Protein AF-A0A315YS02-F1 (afdb_monomer_lite)

Secondary structure (DSSP, 8-state):
---TTGGG--TTS-HHHHHHHHHHGGGGGGHHHHHHHHHHHTSS-SSHHHHHHHHHHHHTHHHHHHHHHHHHHHTTTT-H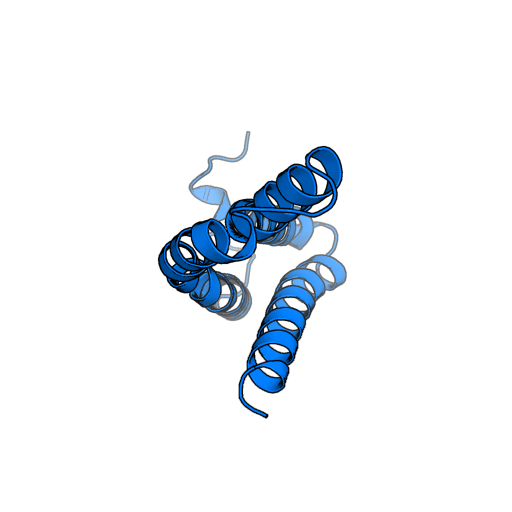HHHHHHHHHHHHHHHHHHHHH--

pLDDT: mean 84.79, std 11.1, range [40.97, 94.81]

Sequence (103 aa):
MHNFEDLFLPDNIPIWFFVFNYLTLISILAWPFILFGSIFIFDNPPNLFVGILFFLLINSYPLIQLGLIVLSFWLYEDYKMIAILIPILVYGFVLRFVHTFFK

Organism: Sediminitomix flava (NCBI:txid379075)

Radius of gyration: 16.61 Å; chains: 1; bounding box: 37×32×46 Å

Structure (mmCIF, N/CA/C/O backbone):
data_AF-A0A315YS02-F1
#
_entry.id   AF-A0A315YS02-F1
#
loop_
_atom_site.group_PDB
_atom_site.id
_atom_site.type_symbol
_atom_site.label_atom_id
_atom_site.label_alt_id
_atom_site.label_comp_id
_atom_site.label_asym_id
_atom_site.label_entity_id
_atom_site.label_seq_id
_atom_site.pdbx_PDB_ins_code
_atom_site.Cartn_x
_atom_site.Cartn_y
_atom_site.Cartn_z
_atom_site.occupancy
_atom_site.B_iso_or_equiv
_atom_site.auth_seq_id
_atom_site.auth_comp_id
_atom_site.auth_asym_id
_atom_site.auth_atom_id
_atom_site.pdbx_PDB_model_num
ATOM 1 N N . MET A 1 1 ? -21.793 15.009 7.629 1.00 40.97 1 MET A N 1
ATOM 2 C CA . MET A 1 1 ? -20.536 15.329 6.924 1.00 40.97 1 MET A CA 1
ATOM 3 C C . MET A 1 1 ? -19.435 14.801 7.824 1.00 40.97 1 MET A C 1
ATOM 5 O O . MET A 1 1 ? -19.261 15.364 8.892 1.00 40.97 1 MET A O 1
ATOM 9 N N . HIS A 1 2 ? -18.859 13.639 7.506 1.00 49.06 2 HIS A N 1
ATOM 10 C CA . HIS A 1 2 ? -17.800 13.041 8.329 1.00 49.06 2 HIS A CA 1
ATOM 11 C C . HIS A 1 2 ? -16.527 13.870 8.144 1.00 49.06 2 HIS A C 1
ATOM 13 O O . HIS A 1 2 ? -16.131 14.104 6.999 1.00 49.06 2 HIS A O 1
ATOM 19 N N . ASN A 1 3 ? -15.928 14.358 9.232 1.00 54.53 3 ASN A N 1
ATOM 20 C CA . ASN A 1 3 ? -14.626 15.009 9.150 1.00 54.53 3 ASN A CA 1
ATOM 21 C C . ASN A 1 3 ? -13.561 13.956 8.829 1.00 54.53 3 ASN A C 1
ATOM 23 O O . ASN A 1 3 ? -13.663 12.804 9.243 1.00 54.53 3 ASN A O 1
ATOM 27 N N . PHE A 1 4 ? -12.515 14.347 8.100 1.00 55.94 4 PHE A N 1
ATOM 28 C CA . PHE A 1 4 ? -11.397 13.449 7.782 1.00 55.94 4 PHE A CA 1
ATOM 29 C C . PHE A 1 4 ? -10.698 12.915 9.045 1.00 55.94 4 PHE A C 1
ATOM 31 O O . PHE A 1 4 ? -10.135 11.827 9.017 1.00 55.94 4 PHE A O 1
ATOM 38 N N . GLU A 1 5 ? -10.763 13.664 10.147 1.00 56.91 5 GLU A N 1
ATOM 39 C CA . GLU A 1 5 ? -10.255 13.264 11.464 1.00 56.91 5 GLU A CA 1
ATOM 40 C C . GLU A 1 5 ? -11.092 12.134 12.090 1.00 56.91 5 GLU A C 1
ATOM 42 O O . GLU A 1 5 ? -10.520 11.205 12.658 1.00 56.91 5 GLU A O 1
ATOM 47 N N . ASP A 1 6 ? -12.416 12.136 11.884 1.00 58.94 6 ASP A N 1
ATOM 48 C CA . ASP A 1 6 ? -13.308 11.061 12.347 1.00 58.94 6 ASP A CA 1
ATOM 49 C C . ASP A 1 6 ? -13.052 9.748 11.589 1.00 58.94 6 ASP A C 1
ATOM 51 O O . ASP A 1 6 ? -13.278 8.672 12.129 1.00 58.94 6 ASP A O 1
ATOM 55 N N . LEU A 1 7 ? -12.540 9.816 10.351 1.00 58.94 7 LEU A N 1
ATOM 56 C CA . LEU A 1 7 ? -12.251 8.643 9.515 1.00 58.94 7 LEU A CA 1
ATOM 57 C C . LEU A 1 7 ? -11.174 7.731 10.133 1.00 58.94 7 LEU A C 1
ATOM 59 O O . LEU A 1 7 ? -11.182 6.520 9.915 1.00 58.94 7 LEU A O 1
ATOM 63 N N . PHE A 1 8 ? -10.231 8.313 10.882 1.00 57.28 8 PHE A N 1
ATOM 64 C CA . PHE A 1 8 ? -9.072 7.597 11.419 1.00 57.28 8 PHE A CA 1
ATOM 65 C C . PHE A 1 8 ? -9.211 7.195 12.889 1.00 57.28 8 PHE A C 1
ATOM 67 O O . PHE A 1 8 ? -8.334 6.491 13.384 1.00 57.28 8 PHE A O 1
ATOM 74 N N . LEU A 1 9 ? -10.277 7.606 13.583 1.00 61.44 9 LEU A N 1
ATOM 75 C CA . LEU A 1 9 ? -10.564 7.209 14.964 1.00 61.44 9 LEU A CA 1
ATOM 76 C C . LEU A 1 9 ? -12.084 7.171 15.255 1.00 61.44 9 LEU A C 1
ATOM 78 O O . LEU A 1 9 ? -12.524 7.844 16.185 1.00 61.44 9 LEU A O 1
ATOM 82 N N . PRO A 1 10 ? -12.932 6.409 14.532 1.00 62.00 10 PRO A N 1
ATOM 83 C CA . PRO A 1 10 ? -14.299 6.224 14.990 1.00 62.00 10 PRO A CA 1
ATOM 84 C C . PRO A 1 10 ? -14.272 5.389 16.268 1.00 62.00 10 PRO A C 1
ATOM 86 O O . PRO A 1 10 ? -13.650 4.323 16.301 1.00 62.00 10 PRO A O 1
ATOM 89 N N . ASP A 1 11 ? -15.013 5.824 17.288 1.00 63.72 11 ASP A N 1
ATOM 90 C CA . ASP A 1 11 ? -15.159 5.127 18.577 1.00 63.72 11 ASP A CA 1
ATOM 91 C C . ASP A 1 11 ? -15.586 3.647 18.431 1.00 63.72 11 ASP A C 1
ATOM 93 O O . ASP A 1 11 ? -15.399 2.836 19.338 1.00 63.72 11 ASP A O 1
ATOM 97 N N . ASN A 1 12 ? -16.131 3.274 17.267 1.00 73.31 12 ASN A N 1
ATOM 98 C CA . ASN A 1 12 ? -16.650 1.944 16.953 1.00 73.31 12 ASN A CA 1
ATOM 99 C C . ASN A 1 12 ? -15.680 1.021 16.191 1.00 73.31 12 ASN A C 1
ATOM 101 O O . ASN A 1 12 ? -16.030 -0.139 15.945 1.00 73.31 12 ASN A O 1
ATOM 105 N N . ILE A 1 13 ? -14.486 1.487 15.799 1.00 79.75 13 ILE A N 1
ATOM 106 C CA . ILE A 1 13 ? -13.514 0.661 15.067 1.00 79.75 13 ILE A CA 1
ATOM 107 C C . ILE A 1 13 ? -12.436 0.132 16.024 1.00 79.75 13 ILE A C 1
ATOM 109 O O . ILE A 1 13 ? -11.768 0.903 16.712 1.00 79.75 13 ILE A O 1
ATOM 113 N N . PRO A 1 14 ? -12.200 -1.190 16.070 1.00 86.12 14 PRO A N 1
ATOM 114 C CA . PRO A 1 14 ? -11.225 -1.763 16.976 1.00 86.12 14 PRO A CA 1
ATOM 115 C C . PRO A 1 14 ? -9.791 -1.421 16.550 1.00 86.12 14 PRO A C 1
ATOM 117 O O . PRO A 1 14 ? -9.432 -1.484 15.374 1.00 86.12 14 PRO A O 1
ATOM 120 N N . ILE A 1 15 ? -8.929 -1.164 17.536 1.00 84.62 15 ILE A N 1
ATOM 121 C CA . ILE A 1 15 ? -7.521 -0.770 17.342 1.00 84.62 15 ILE A CA 1
ATOM 122 C C . ILE A 1 15 ? -6.749 -1.765 16.459 1.00 84.62 15 ILE A C 1
ATOM 124 O O . ILE A 1 15 ? -5.908 -1.366 15.657 1.00 84.62 15 ILE A O 1
ATOM 128 N N . TRP A 1 16 ? -7.040 -3.067 16.550 1.00 85.88 16 TRP A N 1
ATOM 129 C CA . TRP A 1 16 ? -6.361 -4.067 15.718 1.00 85.88 16 TRP A CA 1
ATOM 130 C C . TRP A 1 16 ? -6.630 -3.865 1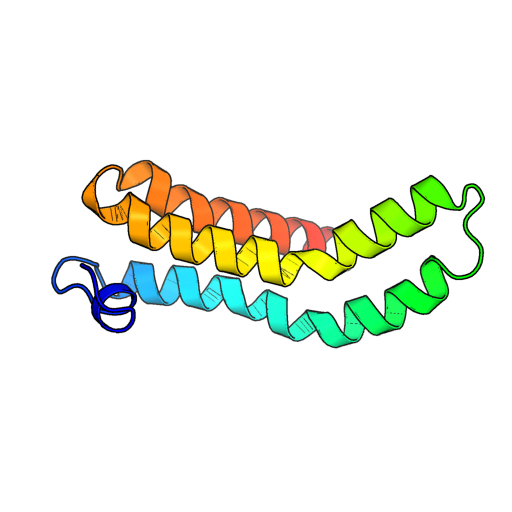4.219 1.00 85.88 16 TRP A C 1
ATOM 132 O O . TRP A 1 16 ? -5.739 -4.108 13.408 1.00 85.88 16 TRP A O 1
ATOM 142 N N . PHE A 1 17 ? -7.821 -3.387 13.843 1.00 87.75 17 PHE A N 1
ATOM 143 C CA . PHE A 1 17 ? -8.172 -3.120 12.449 1.00 87.75 17 PHE A CA 1
ATOM 144 C C . PHE A 1 17 ? -7.403 -1.909 11.918 1.00 87.75 17 PHE A C 1
ATOM 146 O O . PHE A 1 17 ? -6.909 -1.936 10.789 1.00 87.75 17 PHE A O 1
ATOM 153 N N . PHE A 1 18 ? -7.218 -0.889 12.760 1.00 85.38 18 PHE A N 1
ATOM 154 C CA . PHE A 1 18 ? -6.342 0.240 12.459 1.00 85.38 18 PHE A CA 1
ATOM 155 C C . PHE A 1 18 ? -4.910 -0.196 12.212 1.00 85.38 18 PHE A C 1
ATOM 157 O O . PHE A 1 18 ? -4.363 0.082 11.147 1.00 85.38 18 PHE A O 1
ATOM 164 N N . VAL A 1 19 ? -4.325 -0.923 13.168 1.00 87.38 19 VAL A N 1
ATOM 165 C CA . VAL A 1 19 ? -2.950 -1.425 13.064 1.00 87.38 19 VAL A CA 1
ATOM 166 C C . VAL A 1 19 ? -2.789 -2.261 11.799 1.00 87.38 19 VAL A C 1
ATOM 168 O O . VAL A 1 19 ? -1.819 -2.086 11.069 1.00 87.38 19 VAL A O 1
ATOM 171 N N . PHE A 1 20 ? -3.758 -3.124 11.492 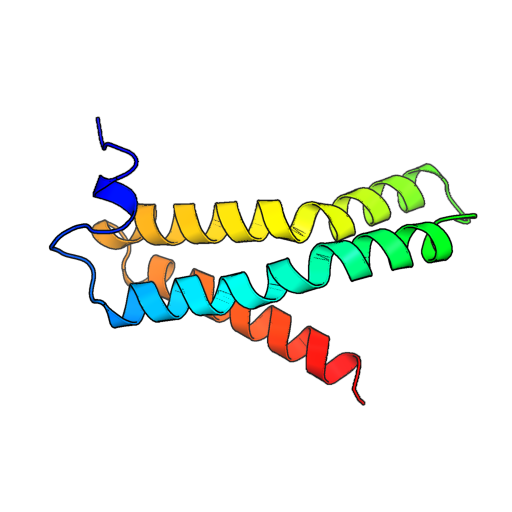1.00 86.62 20 PHE A N 1
ATOM 172 C CA . PHE A 1 20 ? -3.695 -3.979 10.316 1.00 86.62 20 PHE A CA 1
ATOM 173 C C . PHE A 1 20 ? -3.730 -3.188 9.000 1.00 86.62 20 PHE A C 1
ATOM 175 O O . PHE A 1 20 ? -2.875 -3.408 8.144 1.00 86.62 20 PHE A O 1
ATOM 182 N N . ASN A 1 21 ? -4.637 -2.214 8.849 1.00 87.56 21 ASN A N 1
ATOM 183 C CA . ASN A 1 21 ? -4.650 -1.329 7.677 1.00 87.56 21 ASN A CA 1
ATOM 184 C C . ASN A 1 21 ? -3.349 -0.517 7.575 1.00 87.56 21 ASN A C 1
ATOM 186 O O . ASN A 1 21 ? -2.773 -0.409 6.494 1.00 87.56 21 ASN A O 1
ATOM 190 N N . TYR A 1 22 ? -2.834 -0.008 8.695 1.00 85.50 22 TYR A N 1
ATOM 191 C CA . TYR A 1 22 ? -1.596 0.771 8.714 1.00 85.50 22 TYR A CA 1
ATOM 192 C C . TYR A 1 22 ? -0.368 -0.065 8.339 1.00 85.50 22 TYR A C 1
ATOM 194 O O . TYR A 1 22 ? 0.498 0.403 7.606 1.00 85.50 22 TYR A O 1
ATOM 202 N N . LEU A 1 23 ? -0.308 -1.328 8.771 1.00 87.62 23 LEU A N 1
ATOM 203 C CA . LEU A 1 23 ? 0.756 -2.253 8.376 1.00 87.62 23 LEU A CA 1
ATOM 204 C C . LEU A 1 23 ? 0.781 -2.475 6.867 1.00 87.62 23 LEU A C 1
ATOM 206 O O . LEU A 1 23 ? 1.861 -2.637 6.305 1.00 87.62 23 LEU A O 1
ATOM 210 N N . THR A 1 24 ? -0.371 -2.435 6.190 1.00 85.75 24 THR A N 1
ATOM 211 C CA . THR A 1 24 ? -0.372 -2.534 4.727 1.00 85.75 24 THR A CA 1
ATOM 212 C C . THR A 1 24 ? 0.336 -1.349 4.070 1.00 85.75 24 THR A C 1
ATOM 214 O O . THR A 1 24 ? 1.022 -1.558 3.077 1.00 85.75 24 THR A O 1
ATOM 217 N N . LEU A 1 25 ? 0.300 -0.140 4.650 1.00 86.88 25 LEU A N 1
ATOM 218 C CA . LEU A 1 25 ? 0.971 1.048 4.095 1.00 86.88 25 LEU A CA 1
ATOM 219 C C . LEU A 1 25 ? 2.495 0.910 4.009 1.00 86.88 25 LEU A C 1
ATOM 221 O O . LEU A 1 25 ? 3.122 1.668 3.271 1.00 86.88 25 LEU A O 1
ATOM 225 N N . ILE A 1 26 ? 3.107 -0.051 4.710 1.00 87.69 26 ILE A N 1
ATOM 226 C CA . ILE A 1 26 ? 4.562 -0.242 4.683 1.00 87.69 26 ILE A CA 1
ATOM 227 C C . ILE A 1 26 ? 5.096 -0.459 3.261 1.00 87.69 26 ILE A C 1
ATOM 229 O O . ILE A 1 26 ? 6.199 -0.018 2.943 1.00 87.69 26 ILE A O 1
ATOM 233 N N . SER A 1 27 ? 4.305 -1.067 2.370 1.00 84.56 27 SER A N 1
ATOM 234 C CA . SER A 1 27 ? 4.699 -1.280 0.974 1.00 84.56 27 SER A CA 1
ATOM 235 C C . SER A 1 27 ? 4.802 0.012 0.170 1.00 84.56 27 SER A C 1
ATOM 237 O O . SER A 1 27 ? 5.502 0.027 -0.839 1.00 84.56 27 SER A O 1
ATOM 239 N N . ILE A 1 28 ? 4.178 1.112 0.598 1.00 90.88 28 ILE A N 1
ATOM 240 C CA . ILE A 1 28 ? 4.317 2.420 -0.061 1.00 90.88 28 ILE A CA 1
ATOM 241 C C . ILE A 1 28 ? 5.748 2.951 0.070 1.00 90.88 28 ILE A C 1
ATOM 243 O O . ILE A 1 28 ? 6.230 3.641 -0.824 1.00 90.88 28 ILE A O 1
ATOM 247 N N . LEU A 1 29 ? 6.478 2.572 1.124 1.00 89.75 29 LEU A N 1
ATOM 248 C CA . LEU A 1 29 ? 7.872 2.989 1.309 1.00 89.75 29 LEU A CA 1
ATOM 249 C C . LEU A 1 29 ? 8.799 2.477 0.196 1.00 89.75 29 LEU A C 1
ATOM 251 O O . LEU A 1 29 ? 9.842 3.075 -0.056 1.00 89.75 29 LEU A O 1
ATOM 255 N N . ALA A 1 30 ? 8.412 1.405 -0.502 1.00 88.94 30 ALA A N 1
ATOM 256 C CA . ALA A 1 30 ? 9.149 0.893 -1.654 1.00 88.94 30 ALA A CA 1
ATOM 257 C C . ALA A 1 30 ? 8.954 1.736 -2.933 1.00 88.94 30 ALA A C 1
ATOM 259 O O . ALA A 1 30 ? 9.678 1.536 -3.909 1.00 88.94 30 ALA A O 1
ATOM 260 N N . TRP A 1 31 ? 8.011 2.683 -2.947 1.00 91.62 31 TRP A N 1
ATOM 261 C CA . TRP A 1 31 ? 7.598 3.390 -4.160 1.00 91.62 31 TRP A CA 1
ATOM 262 C C . TRP A 1 31 ? 8.724 4.170 -4.848 1.00 91.62 31 TRP A C 1
ATOM 264 O O . TRP A 1 31 ? 8.858 4.011 -6.060 1.00 91.62 31 TRP A O 1
ATOM 274 N N . PRO A 1 32 ? 9.589 4.930 -4.142 1.00 92.62 32 PRO A N 1
ATOM 275 C CA . PRO A 1 32 ? 10.689 5.644 -4.793 1.00 92.62 32 PRO A CA 1
ATOM 276 C C . PRO A 1 32 ? 11.647 4.706 -5.538 1.00 92.62 32 PRO A C 1
ATOM 278 O O . PRO A 1 32 ? 12.116 5.034 -6.626 1.00 92.62 32 PRO A O 1
ATOM 281 N N . PHE A 1 33 ? 11.900 3.516 -4.983 1.00 91.62 33 PHE A N 1
ATOM 282 C CA . PHE A 1 33 ? 12.752 2.504 -5.610 1.00 91.62 33 PHE A CA 1
ATOM 283 C C . PHE A 1 33 ? 12.084 1.879 -6.836 1.00 91.62 33 PHE A C 1
ATOM 285 O O . PHE A 1 33 ? 12.739 1.688 -7.858 1.00 91.62 33 PHE A O 1
ATOM 292 N N . ILE A 1 34 ? 10.780 1.598 -6.753 1.00 91.31 34 ILE A N 1
ATOM 293 C CA . ILE A 1 34 ? 9.993 1.069 -7.875 1.00 91.31 34 ILE A CA 1
ATOM 294 C C . ILE A 1 34 ? 9.929 2.094 -9.011 1.00 91.31 34 ILE A C 1
ATOM 296 O O . ILE A 1 34 ? 10.173 1.733 -10.160 1.00 91.31 34 ILE A O 1
ATOM 300 N N . LEU A 1 35 ? 9.679 3.368 -8.696 1.00 93.69 35 LEU A N 1
ATOM 301 C CA . LEU A 1 35 ? 9.667 4.453 -9.674 1.00 93.69 35 LEU A CA 1
ATOM 302 C C . LEU A 1 35 ? 11.020 4.571 -10.369 1.00 93.69 35 LEU A C 1
ATOM 304 O O . LEU A 1 35 ? 11.078 4.538 -11.597 1.00 93.69 35 LEU A O 1
ATOM 308 N N . PHE A 1 36 ? 12.105 4.620 -9.597 1.00 94.31 36 PHE A N 1
ATOM 309 C CA . PHE A 1 36 ? 13.456 4.678 -10.145 1.00 94.31 36 PHE A CA 1
ATOM 310 C C . PHE A 1 36 ? 13.766 3.481 -11.054 1.00 94.31 36 PHE A C 1
ATOM 312 O O . PHE A 1 36 ? 14.195 3.667 -12.189 1.00 94.31 36 PHE A O 1
ATOM 319 N N . GLY A 1 37 ? 13.494 2.254 -10.598 1.00 91.56 37 GLY A N 1
ATOM 320 C CA . GLY A 1 37 ? 13.714 1.043 -11.392 1.00 91.56 37 GLY A CA 1
ATOM 321 C C . GLY A 1 37 ? 12.855 0.989 -12.658 1.00 91.56 37 GLY A C 1
ATOM 322 O O . GLY A 1 37 ? 13.326 0.562 -13.711 1.00 91.56 37 GLY A O 1
ATOM 323 N N . SER A 1 38 ? 11.614 1.476 -12.586 1.00 92.44 38 SER A N 1
ATOM 324 C CA . SER A 1 38 ? 10.689 1.475 -13.720 1.00 92.44 38 SER A CA 1
ATOM 325 C C . SER A 1 38 ? 11.173 2.340 -14.887 1.00 92.44 38 SER A C 1
ATOM 327 O O . SER A 1 38 ? 10.935 1.970 -16.032 1.00 92.44 38 SER A O 1
ATOM 329 N N . ILE A 1 39 ? 11.923 3.421 -14.633 1.00 92.62 39 ILE A N 1
ATOM 330 C CA . ILE A 1 39 ? 12.495 4.262 -15.698 1.00 92.62 39 ILE A CA 1
ATOM 331 C C . ILE A 1 39 ? 13.410 3.432 -16.606 1.00 92.62 39 ILE A C 1
ATOM 333 O O . ILE A 1 39 ? 13.309 3.529 -17.822 1.00 92.62 39 ILE A O 1
ATOM 337 N N . PHE A 1 40 ? 14.248 2.564 -16.032 1.00 92.25 40 PHE A N 1
ATOM 338 C CA . PHE A 1 40 ? 15.164 1.720 -16.807 1.00 92.25 40 PHE A CA 1
ATOM 339 C C . PHE A 1 40 ? 14.461 0.539 -17.479 1.00 92.25 40 PHE A C 1
ATOM 341 O O . PHE A 1 40 ? 14.822 0.153 -18.587 1.00 92.25 40 PHE A O 1
ATOM 348 N N . ILE A 1 41 ? 13.452 -0.043 -16.823 1.00 89.19 41 ILE A N 1
ATOM 349 C CA . ILE A 1 41 ? 12.691 -1.178 -17.373 1.00 89.19 41 ILE A CA 1
ATOM 350 C C . ILE A 1 41 ? 11.873 -0.749 -18.598 1.00 89.19 41 ILE A C 1
ATOM 352 O O . ILE A 1 41 ? 11.751 -1.508 -19.559 1.00 89.19 41 ILE A O 1
ATOM 356 N N . PHE A 1 42 ? 11.310 0.460 -18.565 1.00 91.06 42 PHE A N 1
ATOM 357 C CA . PHE A 1 42 ? 10.414 0.978 -19.598 1.00 91.06 42 PHE A CA 1
ATOM 358 C C . PHE A 1 42 ? 11.075 2.022 -20.513 1.00 91.06 42 PHE A C 1
ATOM 360 O O . PHE A 1 42 ? 10.356 2.752 -21.190 1.00 91.06 42 PHE A O 1
ATOM 367 N N . ASP A 1 43 ? 12.411 2.078 -20.569 1.00 90.56 43 ASP A N 1
ATOM 368 C CA . ASP A 1 43 ? 13.156 3.046 -21.395 1.00 90.56 43 ASP A CA 1
ATOM 369 C C . ASP A 1 43 ? 12.946 2.822 -22.907 1.00 90.56 43 ASP A C 1
ATOM 371 O O . ASP A 1 43 ? 12.771 3.768 -23.671 1.00 90.56 43 ASP A O 1
ATOM 375 N N . ASN A 1 44 ? 12.877 1.560 -23.351 1.00 90.56 44 ASN A N 1
ATOM 376 C CA . ASN A 1 44 ? 12.644 1.210 -24.758 1.00 90.56 44 ASN A CA 1
ATOM 377 C C . ASN A 1 44 ? 11.601 0.086 -24.909 1.00 90.56 44 ASN A C 1
ATOM 379 O O . ASN A 1 44 ? 11.953 -1.069 -25.181 1.00 90.56 44 ASN A O 1
ATOM 383 N N . PRO A 1 45 ? 10.307 0.380 -24.696 1.00 90.75 45 PRO A N 1
ATOM 384 C CA . PRO A 1 45 ? 9.274 -0.634 -24.772 1.00 90.75 45 PRO A CA 1
ATOM 385 C C . PRO A 1 45 ? 9.024 -1.034 -26.238 1.00 90.75 45 PRO A C 1
ATOM 387 O O . PRO A 1 45 ? 8.904 -0.165 -27.102 1.00 90.75 45 PRO A O 1
ATOM 390 N N . PRO A 1 46 ? 8.836 -2.333 -26.540 1.00 89.69 46 PRO A N 1
ATOM 391 C CA . PRO A 1 46 ? 8.545 -2.801 -27.901 1.00 89.69 46 PRO A CA 1
ATOM 392 C C . PRO A 1 46 ? 7.231 -2.233 -28.461 1.00 89.69 46 PRO A C 1
ATOM 394 O O . PRO A 1 46 ? 7.034 -2.175 -29.672 1.00 89.69 46 PRO A O 1
ATOM 397 N N . ASN A 1 47 ? 6.323 -1.806 -27.579 1.00 94.31 47 ASN A N 1
ATOM 398 C CA . ASN A 1 47 ? 5.135 -1.040 -27.919 1.00 94.31 47 ASN A CA 1
ATOM 399 C C . ASN A 1 47 ? 4.992 0.122 -26.931 1.00 94.31 47 ASN A C 1
ATOM 401 O O . ASN A 1 47 ? 4.807 -0.097 -25.733 1.00 94.31 47 ASN A O 1
ATOM 405 N N . LEU A 1 48 ? 5.049 1.350 -27.448 1.00 92.94 48 LEU A N 1
ATOM 406 C CA . LEU A 1 48 ? 5.044 2.572 -26.646 1.00 92.94 48 LEU A CA 1
ATOM 407 C C . LEU A 1 48 ? 3.776 2.727 -25.796 1.00 92.94 48 LEU A C 1
ATOM 409 O O . LEU A 1 48 ? 3.866 3.049 -24.615 1.00 92.94 48 LEU A O 1
ATOM 413 N N . PHE A 1 49 ? 2.600 2.444 -26.361 1.00 94.81 49 PHE A N 1
ATOM 414 C CA . PHE A 1 49 ? 1.332 2.561 -25.637 1.00 94.81 49 PHE A CA 1
ATOM 415 C C . PHE A 1 49 ? 1.259 1.569 -24.473 1.00 94.81 49 PHE A C 1
ATOM 417 O O . PHE A 1 49 ? 0.915 1.932 -23.350 1.00 94.81 49 PHE A O 1
ATOM 424 N N . VAL A 1 50 ? 1.638 0.318 -24.736 1.00 93.19 50 VAL A N 1
ATOM 425 C CA . VAL A 1 50 ? 1.660 -0.743 -23.722 1.00 93.19 50 VAL A CA 1
ATOM 426 C C . VAL A 1 50 ? 2.692 -0.433 -22.632 1.00 93.19 50 VAL A C 1
ATOM 428 O O . VAL A 1 50 ? 2.398 -0.602 -21.451 1.00 93.19 50 VAL A O 1
ATOM 431 N N . GLY A 1 51 ? 3.871 0.074 -23.009 1.00 93.31 51 GLY A N 1
ATOM 432 C CA . GLY A 1 51 ? 4.915 0.486 -22.069 1.00 93.31 51 GLY A CA 1
ATOM 433 C C . GLY A 1 51 ? 4.457 1.597 -21.126 1.00 93.31 51 GLY A C 1
ATOM 434 O O . GLY A 1 51 ? 4.594 1.459 -19.914 1.00 93.31 51 GLY A O 1
ATOM 435 N N . ILE A 1 52 ? 3.836 2.655 -21.661 1.00 93.56 52 ILE A N 1
ATOM 436 C CA . ILE A 1 52 ? 3.290 3.760 -20.857 1.00 93.56 52 ILE A CA 1
ATOM 437 C C . ILE A 1 52 ? 2.187 3.262 -19.918 1.00 93.56 52 ILE A C 1
ATOM 439 O O . ILE A 1 52 ? 2.169 3.630 -18.744 1.00 93.56 52 ILE A O 1
ATOM 443 N N . LEU A 1 53 ? 1.283 2.405 -20.404 1.00 94.12 53 LEU A N 1
ATOM 444 C CA . LEU A 1 53 ? 0.203 1.860 -19.583 1.00 94.12 53 LEU A CA 1
ATOM 445 C C . LEU A 1 53 ? 0.751 1.063 -18.391 1.00 94.12 53 LEU A C 1
ATOM 447 O O . LEU A 1 53 ? 0.313 1.276 -17.261 1.00 94.12 53 LEU A O 1
ATOM 451 N N . PHE A 1 54 ? 1.734 0.186 -18.617 1.00 91.25 54 PHE A N 1
ATOM 452 C CA . PHE A 1 54 ? 2.366 -0.567 -17.532 1.00 91.25 54 PHE A CA 1
ATOM 453 C C . PHE A 1 54 ? 3.186 0.313 -16.592 1.00 91.25 54 PHE A C 1
ATOM 455 O O . PHE A 1 54 ? 3.122 0.111 -15.380 1.00 91.25 54 PHE A O 1
ATOM 462 N N . PHE A 1 55 ? 3.898 1.309 -17.119 1.00 93.56 55 PHE A N 1
ATOM 463 C CA . PHE A 1 55 ? 4.624 2.282 -16.309 1.00 93.56 55 PHE A CA 1
ATOM 464 C C . PHE A 1 55 ? 3.682 3.020 -15.349 1.00 93.56 55 PHE A C 1
ATOM 466 O O . PHE A 1 55 ? 3.961 3.104 -14.153 1.00 93.56 55 PHE A O 1
ATOM 473 N N . LEU A 1 56 ? 2.538 3.503 -15.843 1.00 93.12 56 LEU A N 1
ATOM 474 C CA . LEU A 1 56 ? 1.526 4.164 -15.017 1.00 93.12 56 LEU A CA 1
ATOM 475 C C . LEU A 1 56 ? 0.906 3.201 -14.001 1.00 93.12 56 LEU A C 1
ATOM 477 O O . LEU A 1 56 ? 0.805 3.547 -12.826 1.00 93.12 56 LEU A O 1
ATOM 481 N N . LEU A 1 57 ? 0.537 1.987 -14.421 1.00 89.38 57 LEU A N 1
ATOM 482 C CA . LEU A 1 57 ? -0.042 0.976 -13.532 1.00 89.38 57 LEU A CA 1
ATOM 483 C C . LEU A 1 57 ? 0.893 0.651 -12.368 1.00 89.38 57 LEU A C 1
ATOM 485 O O . LEU A 1 57 ? 0.478 0.742 -11.214 1.00 89.38 57 LEU A O 1
ATOM 489 N N . ILE A 1 58 ? 2.159 0.347 -12.660 1.00 90.12 58 ILE A N 1
ATOM 490 C CA . ILE A 1 58 ? 3.157 0.031 -11.637 1.00 90.12 58 ILE A CA 1
ATOM 491 C C . ILE A 1 58 ? 3.374 1.226 -10.716 1.00 90.12 58 ILE A C 1
ATOM 493 O O . ILE A 1 58 ? 3.410 1.033 -9.513 1.00 90.12 58 ILE A O 1
ATOM 497 N N . ASN A 1 59 ? 3.456 2.454 -11.226 1.00 93.12 59 ASN A N 1
ATOM 498 C CA . ASN A 1 59 ? 3.721 3.623 -10.384 1.00 93.12 59 ASN A CA 1
ATOM 499 C C . ASN A 1 59 ? 2.495 4.152 -9.628 1.00 93.12 59 ASN A C 1
ATOM 501 O O . ASN A 1 59 ? 2.651 4.895 -8.663 1.00 93.12 59 ASN A O 1
ATOM 505 N N . SER A 1 60 ? 1.287 3.754 -10.024 1.00 93.50 60 SER A N 1
ATOM 506 C CA . SER A 1 60 ? 0.034 4.150 -9.370 1.00 93.50 60 SER A CA 1
ATOM 507 C C . SER A 1 60 ? -0.343 3.289 -8.158 1.00 93.50 60 SER A C 1
ATOM 509 O O . SER A 1 60 ? -1.289 3.628 -7.445 1.00 93.50 60 SER A O 1
ATOM 511 N N . TYR A 1 61 ? 0.397 2.208 -7.875 1.00 88.12 61 TYR A N 1
ATOM 512 C CA . TYR A 1 61 ? 0.073 1.290 -6.776 1.00 88.12 61 TYR A CA 1
ATOM 513 C C . TYR A 1 61 ? -0.117 1.961 -5.398 1.00 88.12 61 TYR A C 1
ATOM 515 O O . TYR A 1 61 ? -1.022 1.527 -4.682 1.00 88.12 61 TYR A O 1
ATOM 523 N N . PRO A 1 62 ? 0.626 3.022 -5.002 1.00 91.44 62 PRO A N 1
ATOM 524 C CA . PRO A 1 62 ? 0.418 3.655 -3.701 1.00 91.44 62 PRO A CA 1
ATOM 525 C C . PRO A 1 62 ? -0.940 4.349 -3.617 1.00 91.44 62 PRO A C 1
ATOM 527 O O . PRO A 1 62 ? -1.589 4.309 -2.577 1.00 91.44 62 PRO A O 1
ATOM 530 N N . LEU A 1 63 ? -1.398 4.944 -4.725 1.00 91.81 63 LEU A N 1
ATOM 531 C CA . LEU A 1 63 ? -2.713 5.583 -4.811 1.00 91.81 63 LEU A CA 1
ATOM 532 C C . LEU A 1 63 ? -3.827 4.544 -4.688 1.00 91.81 63 LEU A C 1
ATOM 534 O O . LEU A 1 63 ? -4.782 4.754 -3.945 1.00 91.81 63 LEU A O 1
ATOM 538 N N . ILE A 1 64 ? -3.678 3.405 -5.370 1.00 89.69 64 ILE A N 1
ATOM 539 C CA . ILE A 1 64 ? -4.615 2.279 -5.259 1.00 89.69 64 ILE A CA 1
ATOM 540 C C . ILE A 1 64 ? -4.666 1.789 -3.810 1.00 89.69 64 ILE A C 1
ATOM 542 O O . ILE A 1 64 ? -5.744 1.580 -3.260 1.00 89.69 64 ILE A O 1
ATOM 546 N N . GLN A 1 65 ? -3.508 1.654 -3.168 1.00 89.50 65 GLN A N 1
ATOM 547 C CA . GLN A 1 65 ? -3.404 1.177 -1.797 1.00 89.50 65 GLN A CA 1
ATOM 548 C C . GLN A 1 65 ? -4.049 2.136 -0.787 1.00 89.50 65 GLN A C 1
ATOM 550 O O . GLN A 1 65 ? -4.807 1.694 0.074 1.00 89.50 65 GLN A O 1
ATOM 555 N N . LEU A 1 66 ? -3.819 3.444 -0.930 1.00 90.56 66 LEU A N 1
ATOM 556 C CA . LEU A 1 66 ? -4.494 4.467 -0.128 1.00 90.56 66 LEU A CA 1
ATOM 557 C C . LEU A 1 66 ? -6.011 4.433 -0.336 1.00 90.56 66 LEU A C 1
ATOM 559 O O . LEU A 1 66 ? -6.762 4.439 0.637 1.00 90.56 66 LEU A O 1
ATOM 563 N N . GLY A 1 67 ? -6.463 4.340 -1.590 1.00 90.44 67 GLY A N 1
ATOM 564 C CA . GLY A 1 67 ? -7.883 4.247 -1.922 1.00 90.44 67 GLY A CA 1
ATOM 565 C C . GLY A 1 67 ? -8.555 3.027 -1.291 1.00 90.44 67 GLY A C 1
ATOM 566 O O . GLY A 1 67 ? -9.640 3.148 -0.729 1.00 90.44 67 GLY A O 1
ATOM 567 N N . LEU A 1 68 ? -7.891 1.869 -1.312 1.00 89.81 68 LEU A N 1
ATOM 568 C CA . LEU A 1 68 ? -8.387 0.642 -0.684 1.00 89.81 68 LEU A CA 1
ATOM 569 C C . LEU A 1 68 ? -8.478 0.757 0.840 1.00 89.81 68 LEU A C 1
ATOM 571 O O . LEU A 1 68 ? -9.435 0.261 1.424 1.00 89.81 68 LEU A O 1
ATOM 575 N N . ILE A 1 69 ? -7.534 1.433 1.491 1.00 89.06 69 ILE A N 1
ATOM 576 C CA . ILE A 1 69 ? -7.579 1.647 2.944 1.00 89.06 69 ILE A CA 1
ATOM 577 C C . ILE A 1 69 ? -8.710 2.604 3.323 1.00 89.06 69 ILE A C 1
ATOM 579 O O . ILE A 1 69 ? -9.470 2.321 4.243 1.00 89.06 69 ILE A O 1
ATOM 583 N N . VAL A 1 70 ? -8.873 3.708 2.592 1.00 89.31 70 VAL A N 1
ATOM 584 C CA . VAL A 1 70 ? -10.000 4.628 2.808 1.00 89.31 70 VAL A CA 1
ATOM 585 C C . VAL A 1 70 ? -11.329 3.900 2.598 1.00 89.31 70 VAL A C 1
ATOM 587 O O . VAL A 1 70 ? -12.234 4.018 3.421 1.00 89.31 70 VAL A O 1
ATOM 590 N N . LEU A 1 71 ? -11.425 3.087 1.544 1.00 90.25 71 LEU A N 1
ATOM 591 C CA . LEU A 1 71 ? -12.597 2.262 1.260 1.00 90.25 71 LEU A CA 1
ATOM 592 C C . LEU A 1 71 ? -12.862 1.235 2.373 1.00 90.25 71 LEU A C 1
ATOM 594 O O . LEU A 1 71 ? -14.010 1.012 2.739 1.00 90.25 71 LEU A O 1
ATOM 598 N N . SER A 1 72 ? -11.806 0.639 2.924 1.00 90.69 72 SER A N 1
ATOM 599 C CA . SER A 1 72 ? -11.845 -0.304 4.046 1.00 90.69 72 SER A CA 1
ATOM 600 C C . SER A 1 72 ? -12.430 0.343 5.305 1.00 90.69 72 SER A C 1
ATOM 602 O O . SER A 1 72 ? -13.347 -0.217 5.902 1.00 90.69 72 SER A O 1
ATOM 604 N N . PHE A 1 73 ? -11.991 1.554 5.663 1.00 87.69 73 PHE A N 1
ATOM 605 C CA . PHE A 1 73 ? -12.579 2.303 6.779 1.00 87.69 73 PHE A CA 1
ATOM 606 C C . PHE A 1 73 ? -14.029 2.705 6.512 1.00 87.69 73 PHE A C 1
ATOM 608 O O . PHE A 1 73 ? -14.882 2.518 7.373 1.00 87.69 73 PHE A O 1
ATOM 615 N N . TRP A 1 74 ? -14.325 3.192 5.306 1.00 87.12 74 TRP A N 1
ATOM 616 C CA . TRP A 1 74 ? -15.674 3.622 4.943 1.00 87.12 74 TRP A CA 1
ATOM 617 C C . TRP A 1 74 ? -16.688 2.469 4.942 1.00 87.12 74 TRP A C 1
ATOM 619 O O . TRP A 1 74 ? -17.812 2.633 5.401 1.00 87.12 74 TRP A O 1
ATOM 629 N N . LEU A 1 75 ? -16.284 1.278 4.493 1.00 89.56 75 LEU A N 1
ATOM 630 C CA . LEU A 1 75 ? -17.126 0.078 4.490 1.00 89.56 75 LEU A CA 1
ATOM 631 C C . LEU A 1 75 ? -17.233 -0.601 5.860 1.00 89.56 75 LEU A C 1
ATOM 633 O O . LEU A 1 75 ? -17.996 -1.559 5.988 1.00 89.56 75 LEU A O 1
ATOM 637 N N . TYR A 1 76 ? -16.460 -0.183 6.866 1.00 87.62 76 TYR A N 1
ATOM 638 C CA . TYR A 1 76 ? -16.387 -0.914 8.129 1.00 87.62 76 TYR A CA 1
ATOM 639 C C . TYR A 1 76 ? -17.726 -0.938 8.873 1.00 87.62 76 TYR A C 1
ATOM 641 O O . TYR A 1 76 ? -18.081 -1.971 9.443 1.00 87.62 76 TYR A O 1
ATOM 649 N N . GLU A 1 77 ? -18.483 0.160 8.852 1.00 83.38 77 GLU A N 1
ATOM 650 C CA . GLU A 1 77 ? -19.760 0.244 9.570 1.00 83.38 77 GLU A CA 1
ATOM 651 C C . GLU A 1 77 ? -20.843 -0.637 8.932 1.00 83.38 77 GLU A C 1
ATOM 653 O O . GLU A 1 7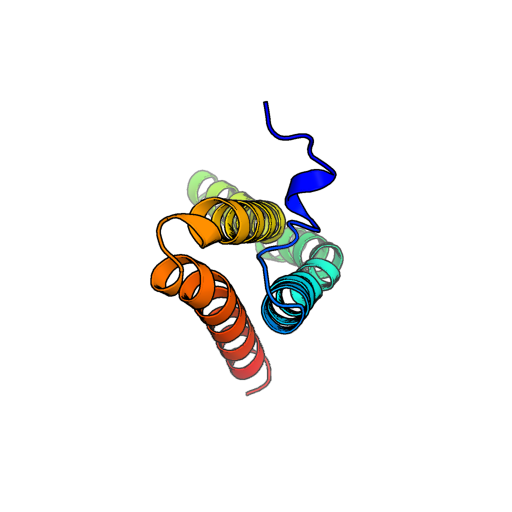7 ? -21.479 -1.429 9.633 1.00 83.38 77 GLU A O 1
ATOM 658 N N . ASP A 1 78 ? -20.984 -0.574 7.606 1.00 88.62 78 ASP A N 1
ATOM 659 C CA . ASP A 1 78 ? -22.042 -1.274 6.869 1.00 88.62 78 ASP A CA 1
ATOM 660 C C . ASP A 1 78 ? -21.678 -2.731 6.519 1.00 88.62 78 ASP A C 1
ATOM 662 O O . ASP A 1 78 ? -22.532 -3.619 6.515 1.00 88.62 78 ASP A O 1
ATOM 666 N N . TYR A 1 79 ? -20.398 -3.008 6.239 1.00 90.69 79 TYR A N 1
ATOM 667 C CA . TYR A 1 79 ? -19.923 -4.280 5.681 1.00 90.69 79 TYR A CA 1
ATOM 668 C C . TYR A 1 79 ? -18.601 -4.750 6.307 1.00 90.69 79 TYR A C 1
ATOM 670 O O . TYR A 1 79 ? -17.619 -5.013 5.607 1.00 90.69 79 TYR A O 1
ATOM 678 N N . LYS A 1 80 ? -18.592 -4.950 7.631 1.00 87.69 80 LYS A N 1
ATOM 679 C CA . LYS A 1 80 ? -17.427 -5.398 8.433 1.00 87.69 80 LYS A CA 1
ATOM 680 C C . LYS A 1 80 ? -16.575 -6.491 7.776 1.00 87.69 80 LYS A C 1
ATOM 682 O O . LYS A 1 80 ? -15.353 -6.385 7.742 1.00 87.69 80 LYS A O 1
ATOM 687 N N . MET A 1 81 ? -17.204 -7.539 7.235 1.00 87.25 81 MET A N 1
ATOM 688 C CA . MET A 1 81 ? -16.484 -8.647 6.587 1.00 87.25 81 MET A CA 1
ATOM 689 C C . MET A 1 81 ? -15.724 -8.199 5.334 1.00 87.25 81 MET A C 1
ATOM 691 O O . MET A 1 81 ? -14.577 -8.593 5.141 1.00 87.25 81 MET A O 1
ATOM 695 N N . ILE A 1 82 ? -16.340 -7.361 4.497 1.00 88.75 82 ILE A N 1
ATOM 696 C CA . ILE A 1 82 ? -15.715 -6.842 3.274 1.00 88.75 82 ILE A CA 1
ATOM 697 C C . ILE A 1 82 ? -14.581 -5.886 3.648 1.00 88.75 82 ILE A C 1
ATOM 699 O O . ILE A 1 82 ? -13.480 -6.008 3.115 1.00 88.75 82 ILE A O 1
ATOM 703 N N . ALA A 1 83 ? -14.825 -5.003 4.618 1.00 88.56 83 ALA A N 1
ATOM 704 C CA . ALA A 1 83 ? -13.828 -4.075 5.135 1.00 88.56 83 ALA 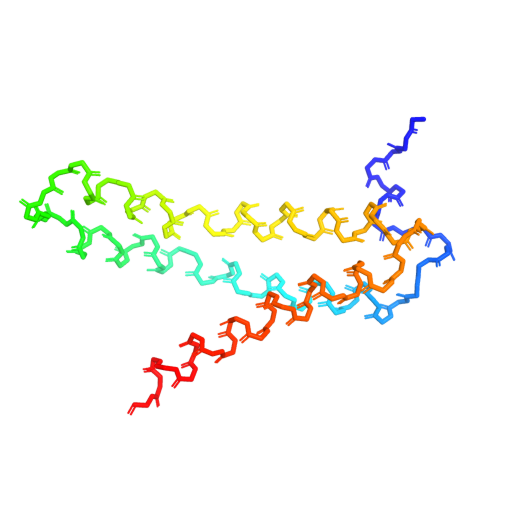A CA 1
ATOM 705 C C . ALA A 1 83 ? -12.567 -4.790 5.641 1.00 88.56 83 ALA A C 1
ATOM 707 O O . ALA A 1 83 ? -11.461 -4.385 5.314 1.00 88.56 83 ALA A O 1
ATOM 708 N N . ILE A 1 84 ? -12.709 -5.899 6.375 1.00 88.31 84 ILE A N 1
ATOM 709 C CA . ILE A 1 84 ? -11.571 -6.693 6.874 1.00 88.31 84 ILE A CA 1
ATOM 710 C C . ILE A 1 84 ? -10.835 -7.421 5.744 1.00 88.31 84 ILE A C 1
ATOM 712 O O . ILE A 1 84 ? -9.611 -7.544 5.787 1.00 88.31 84 ILE A O 1
ATOM 716 N N . LEU A 1 85 ? -11.548 -7.892 4.718 1.00 90.56 85 LEU A N 1
ATOM 717 C CA . LEU A 1 85 ? -10.931 -8.609 3.601 1.00 90.56 85 LEU A CA 1
ATOM 718 C C . LEU A 1 85 ? -10.015 -7.720 2.757 1.00 90.56 85 LEU A C 1
ATOM 720 O O . LEU A 1 85 ? -9.004 -8.211 2.262 1.00 90.56 85 LEU A O 1
ATOM 724 N N . ILE A 1 86 ? -10.317 -6.428 2.612 1.00 88.88 86 ILE A N 1
ATOM 725 C CA . ILE A 1 86 ? -9.518 -5.502 1.795 1.00 88.88 86 ILE A CA 1
ATOM 726 C C . ILE A 1 86 ? -8.035 -5.470 2.217 1.00 88.88 86 ILE A C 1
ATOM 728 O O . ILE A 1 86 ? -7.184 -5.823 1.395 1.00 88.88 86 ILE A O 1
ATOM 732 N N . PRO A 1 87 ? -7.674 -5.120 3.467 1.00 85.19 87 PRO A N 1
ATOM 733 C CA . PRO A 1 87 ? -6.279 -5.098 3.886 1.00 85.19 87 PRO A CA 1
ATOM 734 C C . PRO A 1 87 ? -5.643 -6.497 3.874 1.00 85.19 87 PRO A C 1
ATOM 736 O O . PRO A 1 87 ? -4.445 -6.605 3.620 1.00 85.19 87 PRO A O 1
ATOM 739 N N . ILE A 1 88 ? -6.418 -7.579 4.057 1.00 87.50 88 ILE A N 1
ATOM 740 C CA . ILE A 1 88 ? -5.905 -8.959 3.954 1.00 87.50 88 ILE A CA 1
ATOM 741 C C . ILE A 1 88 ? -5.468 -9.254 2.518 1.00 87.50 88 ILE A C 1
ATOM 743 O O . ILE A 1 88 ? -4.381 -9.788 2.302 1.00 87.50 88 ILE A O 1
ATOM 747 N N . LEU A 1 89 ? -6.294 -8.893 1.536 1.00 88.06 89 LEU A N 1
ATOM 748 C CA . LEU A 1 89 ? -5.992 -9.088 0.120 1.00 88.06 89 LEU A CA 1
ATOM 749 C C . LEU A 1 89 ? -4.784 -8.253 -0.310 1.00 88.06 89 LEU A C 1
ATOM 751 O O . LEU A 1 89 ? -3.899 -8.770 -0.990 1.00 88.06 89 LEU A O 1
ATOM 755 N N . VAL A 1 90 ? -4.710 -6.996 0.137 1.00 86.25 90 VAL A N 1
ATOM 756 C CA . VAL A 1 90 ? -3.561 -6.115 -0.118 1.00 86.25 90 VAL A CA 1
ATOM 757 C C . VAL A 1 90 ? -2.285 -6.712 0.476 1.00 86.25 90 VAL A C 1
ATOM 759 O O . VAL A 1 90 ? -1.284 -6.853 -0.224 1.00 86.25 90 VAL A O 1
ATOM 762 N N . TYR A 1 91 ? -2.319 -7.128 1.742 1.00 84.94 91 TYR A N 1
ATOM 763 C CA . TYR A 1 91 ? -1.163 -7.719 2.410 1.00 84.94 91 TYR A CA 1
ATOM 764 C C . TYR A 1 91 ? -0.731 -9.042 1.760 1.00 84.94 91 TYR A C 1
ATOM 766 O O . TYR A 1 91 ? 0.452 -9.249 1.493 1.00 84.94 91 TYR A O 1
ATOM 774 N N . GLY A 1 92 ? -1.686 -9.918 1.435 1.00 85.94 92 GLY A N 1
ATOM 775 C CA . GLY A 1 92 ? -1.427 -11.179 0.741 1.00 85.94 92 GLY A CA 1
ATOM 776 C C . GLY A 1 92 ? -0.804 -10.975 -0.641 1.00 85.94 92 GLY A C 1
ATOM 777 O O . GLY A 1 92 ? 0.126 -11.695 -1.010 1.00 85.94 92 GLY A O 1
ATOM 778 N N . PHE A 1 93 ? -1.256 -9.960 -1.382 1.00 85.31 93 PHE A N 1
ATOM 779 C CA . PHE A 1 93 ? -0.658 -9.581 -2.660 1.00 85.31 93 PHE A CA 1
ATOM 780 C C . PHE A 1 93 ? 0.798 -9.127 -2.492 1.00 85.31 93 PHE A C 1
ATOM 782 O O . PHE A 1 93 ? 1.679 -9.623 -3.198 1.00 85.31 93 PHE A O 1
ATOM 789 N N . VAL A 1 94 ? 1.073 -8.258 -1.513 1.00 83.06 94 VAL A N 1
ATOM 790 C CA . VAL A 1 94 ? 2.435 -7.792 -1.204 1.00 83.06 94 VAL A CA 1
ATOM 791 C C . VAL A 1 94 ? 3.344 -8.964 -0.827 1.00 83.06 94 VAL A C 1
ATOM 793 O O . VAL A 1 94 ? 4.434 -9.095 -1.380 1.00 83.06 94 VAL A O 1
ATOM 796 N N . LEU A 1 95 ? 2.895 -9.868 0.050 1.00 86.12 95 LEU A N 1
ATOM 797 C CA . LEU A 1 95 ? 3.671 -11.053 0.430 1.00 86.12 95 LEU A CA 1
ATOM 798 C C . LEU A 1 95 ? 3.976 -11.958 -0.766 1.00 86.12 95 LEU A C 1
ATOM 800 O O . LEU A 1 95 ? 5.096 -12.453 -0.902 1.00 86.12 95 LEU A O 1
ATOM 804 N N . ARG A 1 96 ? 2.995 -12.171 -1.651 1.00 87.00 96 ARG A N 1
ATOM 805 C CA . ARG A 1 96 ? 3.186 -12.979 -2.858 1.00 87.00 96 ARG A CA 1
ATOM 806 C C . ARG A 1 96 ? 4.197 -12.341 -3.806 1.00 87.00 96 ARG A C 1
ATOM 808 O O . ARG A 1 96 ? 5.014 -13.061 -4.385 1.00 87.00 96 ARG A O 1
ATOM 815 N N . PHE A 1 97 ? 4.150 -11.020 -3.952 1.00 82.00 97 PHE A N 1
ATOM 816 C CA . PHE A 1 97 ? 5.104 -10.260 -4.749 1.00 82.00 97 PHE A CA 1
ATOM 817 C C . PHE A 1 97 ? 6.522 -10.417 -4.188 1.00 82.00 97 PHE A C 1
ATOM 819 O O . PHE A 1 97 ? 7.407 -10.890 -4.896 1.00 82.00 97 PHE A O 1
ATOM 826 N N . VAL A 1 98 ? 6.709 -10.154 -2.891 1.00 81.50 98 VAL A N 1
ATOM 827 C CA . VAL A 1 98 ? 7.995 -10.311 -2.190 1.00 81.50 98 VAL A CA 1
ATOM 828 C C . VAL A 1 98 ? 8.538 -11.734 -2.347 1.00 81.50 98 VAL A C 1
ATOM 830 O O . VAL A 1 98 ? 9.656 -11.918 -2.814 1.00 81.50 98 VAL A O 1
ATOM 833 N N . HIS A 1 99 ? 7.738 -12.761 -2.051 1.00 84.75 99 HIS A N 1
ATOM 834 C CA . HIS A 1 99 ? 8.163 -14.158 -2.191 1.00 84.75 99 HIS A CA 1
ATOM 835 C C . HIS A 1 99 ? 8.599 -14.518 -3.622 1.00 84.75 99 HIS A C 1
ATOM 837 O O . HIS A 1 99 ? 9.455 -15.377 -3.802 1.00 84.75 99 HIS A O 1
ATOM 843 N N . THR A 1 100 ? 8.005 -13.901 -4.645 1.00 84.12 100 THR A N 1
ATOM 844 C CA . THR A 1 100 ? 8.382 -14.144 -6.047 1.00 84.12 100 THR A CA 1
ATOM 845 C C . THR A 1 100 ? 9.718 -13.488 -6.403 1.00 84.12 100 THR A C 1
ATOM 847 O O . THR A 1 100 ? 10.443 -14.029 -7.225 1.00 84.12 100 THR A O 1
ATOM 850 N N . PHE A 1 101 ? 10.060 -12.362 -5.774 1.00 73.06 101 PHE A N 1
ATOM 851 C CA . PHE A 1 101 ? 11.324 -11.651 -5.999 1.00 73.06 101 PHE A CA 1
ATOM 852 C C . PHE A 1 101 ? 12.525 -12.249 -5.246 1.00 73.06 101 PHE A C 1
ATOM 854 O O . PHE A 1 101 ? 13.649 -12.114 -5.716 1.00 73.06 101 PHE A O 1
ATOM 861 N N . PHE A 1 102 ? 12.309 -12.882 -4.087 1.00 72.50 102 PHE A N 1
ATOM 862 C CA . PHE A 1 102 ? 13.372 -13.473 -3.251 1.00 72.50 102 PHE A CA 1
ATOM 863 C C . PHE A 1 102 ? 13.551 -14.995 -3.439 1.00 72.50 102 PHE A C 1
ATOM 865 O O . PHE A 1 102 ? 14.217 -15.638 -2.626 1.00 72.50 102 PHE A O 1
ATOM 872 N N . LYS A 1 103 ? 12.945 -15.576 -4.479 1.00 63.12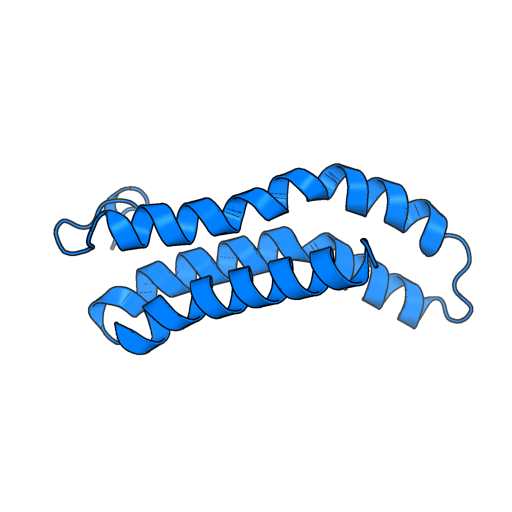 103 LYS A N 1
ATOM 873 C CA . LYS A 1 103 ? 13.150 -16.967 -4.904 1.00 63.12 103 LYS A CA 1
ATOM 874 C C . LYS A 1 103 ? 14.061 -17.027 -6.117 1.00 63.12 103 LYS A C 1
ATOM 876 O O . LYS A 1 103 ? 14.854 -17.990 -6.168 1.00 63.12 103 LYS A O 1
#

Foldseek 3Di:
DQDPVCLQDPVPDDPVLSVLLVVLLVVVVCLVVQLVVLCVVLVPDPDVVVSVVVSCVSNCVSVVSVVLLSVLSVCCVVPVPVSSVSSVVSVVVVVVVVVVVVD